Protein AF-0000000079731493 (afdb_homodimer)

Secondary structure (DSSP, 8-state):
--HHHHHHHHHHHHHHHHHHHHHHHHSGGGG-HHHHHHIIIIIHHHHHHHHHHHHHHHHHHHHTT-/--HHHHHHHHHHHHHHHHHHHHHHHHSGGGG-HHHHHHIIIIIHHHHHHHHHHHHHHHHHHHHTT-

Radius of gyration: 16.41 Å; Cα contacts (8 Å, |Δi|>4): 80; chains: 2; bounding box: 36×46×38 Å

Organism: NCBI:txid1457250

Solvent-accessible surface area (backbone atoms only — not comparable to full-atom values): 7217 Å² total; per-residue (Å²): 132,57,74,66,57,50,53,56,51,46,49,48,57,28,46,55,36,49,53,53,48,48,52,34,70,78,39,80,50,59,76,36,69,71,51,43,48,45,42,61,66,44,29,48,48,44,35,54,52,33,46,48,46,66,71,41,36,74,58,53,37,48,73,69,69,99,131,58,74,67,57,51,54,56,50,47,50,50,59,28,47,54,36,48,53,53,46,47,53,34,69,76,38,80,50,60,77,37,69,70,50,43,48,44,43,61,68,44,29,48,49,45,34,53,51,36,47,50,46,67,72,41,35,74,58,53,38,48,72,71,67,101

Structure (mmCIF, N/CA/C/O backbone):
data_AF-0000000079731493-model_v1
#
loop_
_entity.id
_entity.type
_entity.pdbx_description
1 polymer 'Uncharacterized protein'
#
loop_
_atom_site.group_PDB
_atom_site.id
_atom_site.type_symbol
_atom_site.label_atom_id
_atom_site.label_alt_id
_atom_site.label_comp_id
_atom_site.label_asym_id
_atom_site.label_entity_id
_atom_site.label_seq_id
_atom_site.pdbx_PDB_ins_code
_atom_site.Cartn_x
_atom_site.Cartn_y
_atom_site.Cartn_z
_atom_site.occupancy
_atom_site.B_iso_or_equiv
_atom_site.auth_seq_id
_atom_site.auth_comp_id
_atom_site.auth_asym_id
_atom_site.auth_atom_id
_atom_site.pdbx_PDB_model_num
ATOM 1 N N . MET A 1 1 ? -10.766 9.367 22.719 1 55.66 1 MET A N 1
ATOM 2 C CA . MET A 1 1 ? -9.492 9.023 22.094 1 55.66 1 MET A CA 1
ATOM 3 C C . MET A 1 1 ? -8.867 10.25 21.453 1 55.66 1 MET A C 1
ATOM 5 O O . MET A 1 1 ? -9.555 11.055 20.812 1 55.66 1 MET A O 1
ATOM 9 N N . SER A 1 2 ? -7.617 10.594 21.875 1 65.12 2 SER A N 1
ATOM 10 C CA . SER A 1 2 ? -6.973 11.805 21.375 1 65.12 2 SER A CA 1
ATOM 11 C C . SER A 1 2 ? -6.645 11.688 19.891 1 65.12 2 SER A C 1
ATOM 13 O O . SER A 1 2 ? -6.586 10.586 19.344 1 65.12 2 SER A O 1
ATOM 15 N N . GLN A 1 3 ? -6.707 12.695 19.156 1 69.5 3 GLN A N 1
ATOM 16 C CA . GLN A 1 3 ? -6.461 12.766 17.719 1 69.5 3 GLN A CA 1
ATOM 17 C C . GLN A 1 3 ? -5.16 12.055 17.359 1 69.5 3 GLN A C 1
ATOM 19 O O . GLN A 1 3 ? -5.047 11.477 16.266 1 69.5 3 GLN A O 1
ATOM 24 N N . LEU A 1 4 ? -4.145 12.078 18.359 1 64.5 4 LEU A N 1
ATOM 25 C CA . LEU A 1 4 ? -2.844 11.453 18.141 1 64.5 4 LEU A CA 1
ATOM 26 C C . LEU A 1 4 ? -2.977 9.93 18.078 1 64.5 4 LEU A C 1
ATOM 28 O O . LEU A 1 4 ? -2.316 9.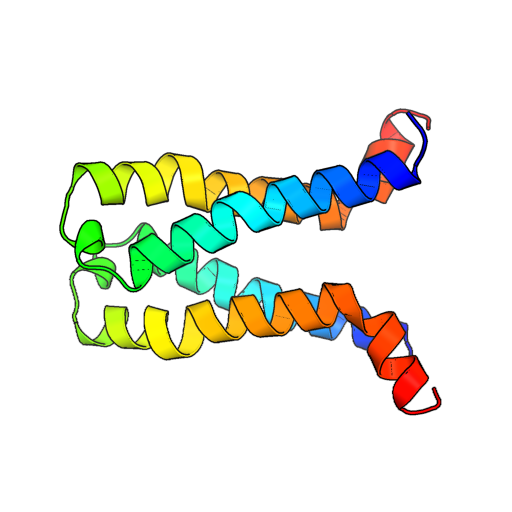281 17.266 1 64.5 4 LEU A O 1
ATOM 32 N N . TRP A 1 5 ? -3.824 9.609 18.984 1 65.44 5 TRP A N 1
ATOM 33 C CA . TRP A 1 5 ? -4.016 8.164 19.047 1 65.44 5 TRP A CA 1
ATOM 34 C C . TRP A 1 5 ? -4.691 7.652 17.781 1 65.44 5 TRP A C 1
ATOM 36 O O . TRP A 1 5 ? -4.391 6.559 17.297 1 65.44 5 TRP A O 1
ATOM 46 N N . ARG A 1 6 ? -5.316 8.453 17.25 1 74.44 6 ARG A N 1
ATOM 47 C CA . ARG A 1 6 ? -6.121 8.023 16.109 1 74.44 6 ARG A CA 1
ATOM 48 C C . ARG A 1 6 ? -5.258 7.852 14.867 1 74.44 6 ARG A C 1
ATOM 50 O O . ARG A 1 6 ? -5.348 6.832 14.18 1 74.44 6 ARG A O 1
ATOM 57 N N . ARG A 1 7 ? -4.195 8.742 14.711 1 80.56 7 ARG A N 1
ATOM 58 C CA . ARG A 1 7 ? -3.404 8.664 13.484 1 80.56 7 ARG A CA 1
ATOM 59 C C . ARG A 1 7 ? -2.396 7.523 13.555 1 80.56 7 ARG A C 1
ATOM 61 O O . ARG A 1 7 ? -2.156 6.84 12.555 1 80.56 7 ARG A O 1
ATOM 68 N N . SER A 1 8 ? -1.824 7.293 14.805 1 83.62 8 SER A N 1
ATOM 69 C CA . SER A 1 8 ? -0.859 6.215 14.984 1 83.62 8 SER A CA 1
ATOM 70 C C . SER A 1 8 ? -1.513 4.852 14.789 1 83.62 8 SER A C 1
ATOM 72 O O . SER A 1 8 ? -0.906 3.939 14.227 1 83.62 8 SER A O 1
ATOM 74 N N . THR A 1 9 ? -2.715 4.789 15.234 1 86.12 9 THR A N 1
ATOM 75 C CA . THR A 1 9 ? -3.438 3.531 15.094 1 86.12 9 THR A CA 1
ATOM 76 C C . THR A 1 9 ? -3.75 3.25 13.625 1 86.12 9 THR A C 1
ATOM 78 O O . THR A 1 9 ? -3.609 2.117 13.156 1 86.12 9 THR A O 1
ATOM 81 N N . HIS A 1 10 ? -4.148 4.227 12.852 1 89 10 HIS A N 1
ATOM 82 C CA . HIS A 1 10 ? -4.461 4.055 11.438 1 89 10 HIS A CA 1
ATOM 83 C C . HIS A 1 10 ? -3.213 3.68 10.641 1 89 10 HIS A C 1
ATOM 85 O O . HIS A 1 10 ? -3.277 2.836 9.742 1 89 10 HIS A O 1
ATOM 91 N N . ARG A 1 11 ? -2.092 4.32 11.07 1 91.19 11 ARG A N 1
ATOM 92 C CA . ARG A 1 11 ? -0.838 3.994 10.391 1 91.19 11 ARG A CA 1
ATOM 93 C C . ARG A 1 11 ? -0.453 2.537 10.625 1 91.19 11 ARG A C 1
ATOM 95 O O . ARG A 1 11 ? 0.047 1.87 9.719 1 91.19 11 ARG A O 1
ATOM 102 N N . LEU A 1 12 ? -0.645 2.152 11.844 1 92.31 12 LEU A N 1
ATOM 103 C CA . LEU A 1 12 ? -0.339 0.764 12.172 1 92.31 12 LEU A CA 1
ATOM 104 C C . LEU A 1 12 ? -1.271 -0.187 11.43 1 92.31 12 LEU A C 1
ATOM 106 O O . LEU A 1 12 ? -0.845 -1.254 10.977 1 92.31 12 LEU A O 1
ATOM 110 N N . LEU A 1 13 ? -2.482 0.194 11.281 1 93.88 13 LEU A N 1
ATOM 111 C CA . LEU A 1 13 ? -3.459 -0.599 10.539 1 93.88 13 LEU A CA 1
ATOM 112 C C . LEU A 1 13 ? -3.076 -0.7 9.07 1 93.88 13 LEU A C 1
ATOM 114 O O . LEU A 1 13 ? -3.355 -1.71 8.414 1 93.88 13 LEU A O 1
ATOM 118 N N . HIS A 1 14 ? -2.424 0.259 8.547 1 96.56 14 HIS A N 1
ATOM 119 C CA . HIS A 1 14 ? -1.968 0.24 7.156 1 96.56 14 HIS A CA 1
ATOM 120 C C . HIS A 1 14 ? -0.661 -0.535 7.02 1 96.56 14 HIS A C 1
ATOM 122 O O . HIS A 1 14 ? -0.508 -1.341 6.098 1 96.56 14 HIS A O 1
ATOM 128 N N . LEU A 1 15 ? 0.251 -0.497 8.023 1 96.25 15 LEU A N 1
ATOM 129 C CA . LEU A 1 15 ? 1.59 -1.068 7.93 1 96.25 15 LEU A CA 1
ATOM 130 C C . LEU A 1 15 ? 1.545 -2.586 8.078 1 96.25 15 LEU A C 1
ATOM 132 O O . LEU A 1 15 ? 2.295 -3.299 7.406 1 96.25 15 LEU A O 1
ATOM 136 N N . LEU A 1 16 ? 0.709 -3.055 8.922 1 96.94 16 LEU A N 1
ATOM 137 C CA . LEU A 1 16 ? 0.664 -4.484 9.219 1 96.94 16 LEU A CA 1
ATOM 138 C C . LEU A 1 16 ? 0.338 -5.289 7.965 1 96.94 16 LEU A C 1
ATOM 140 O O . LEU A 1 16 ? 1.103 -6.172 7.574 1 96.94 16 LEU A O 1
ATOM 144 N N . PRO A 1 17 ? -0.725 -5 7.297 1 97.44 17 PRO A N 1
ATOM 145 C CA . PRO A 1 17 ? -1.005 -5.754 6.074 1 97.44 17 PRO A CA 1
ATOM 146 C C . PRO A 1 17 ? 0.003 -5.473 4.961 1 97.44 17 PRO A C 1
ATOM 148 O O . PRO A 1 17 ? 0.249 -6.332 4.113 1 97.44 17 PRO A O 1
ATOM 151 N N . ALA A 1 18 ? 0.62 -4.348 4.938 1 98.06 18 ALA A N 1
ATOM 152 C CA . ALA A 1 18 ? 1.644 -4.039 3.943 1 98.06 18 ALA A CA 1
ATOM 153 C C . ALA A 1 18 ? 2.846 -4.969 4.086 1 98.06 18 ALA A C 1
ATOM 155 O O . ALA A 1 18 ? 3.352 -5.496 3.092 1 98.06 18 ALA A O 1
ATOM 156 N N . VAL A 1 19 ? 3.311 -5.152 5.258 1 97.44 19 VA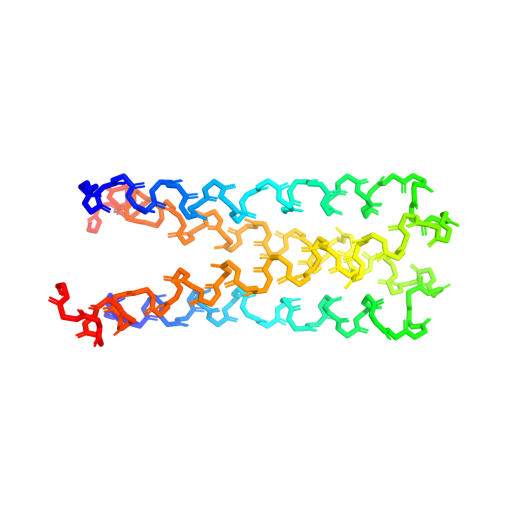L A N 1
ATOM 157 C CA . VAL A 1 19 ? 4.426 -6.055 5.527 1 97.44 19 VAL A CA 1
ATOM 158 C C . VAL A 1 19 ? 4.031 -7.484 5.176 1 97.44 19 VAL A C 1
ATOM 160 O O . VAL A 1 19 ? 4.801 -8.211 4.535 1 97.44 19 VAL A O 1
ATOM 163 N N . ALA A 1 20 ? 2.895 -7.883 5.57 1 97.56 20 ALA A N 1
ATOM 164 C CA . ALA A 1 20 ? 2.404 -9.227 5.27 1 97.56 20 ALA A CA 1
ATOM 165 C C . ALA A 1 20 ? 2.318 -9.453 3.766 1 97.56 20 ALA A C 1
ATOM 167 O O . ALA A 1 20 ? 2.666 -10.531 3.275 1 97.56 20 ALA A O 1
ATOM 168 N N . LEU A 1 21 ? 1.776 -8.406 3.008 1 98.12 21 LEU A N 1
ATOM 169 C CA . LEU A 1 21 ? 1.69 -8.516 1.555 1 98.12 21 LEU A CA 1
ATOM 170 C C . LEU A 1 21 ? 3.078 -8.641 0.936 1 98.12 21 LEU A C 1
ATOM 172 O O . LEU A 1 21 ? 3.266 -9.375 -0.038 1 98.12 21 LEU A O 1
ATOM 176 N N . GLY A 1 22 ? 4.062 -7.918 1.462 1 97.56 22 GLY A N 1
ATOM 177 C CA . GLY A 1 22 ? 5.441 -8.078 1.026 1 97.56 22 GLY A CA 1
ATOM 178 C C . GLY A 1 22 ? 5.965 -9.484 1.215 1 97.56 22 GLY A C 1
ATOM 179 O O . GLY A 1 22 ? 6.559 -10.062 0.3 1 97.56 22 GLY A O 1
ATOM 180 N N . VAL A 1 23 ? 5.82 -9.992 2.426 1 97.06 23 VAL A N 1
ATOM 181 C CA . VAL A 1 23 ? 6.234 -11.367 2.703 1 97.06 23 VAL A CA 1
ATOM 182 C C . VAL A 1 23 ? 5.582 -12.32 1.702 1 97.06 23 VAL A C 1
ATOM 184 O O . VAL A 1 23 ? 6.242 -13.203 1.152 1 97.06 23 VAL A O 1
ATOM 187 N N . PHE A 1 24 ? 4.316 -12.094 1.461 1 97.62 24 PHE A N 1
ATOM 188 C CA . PHE A 1 24 ? 3.596 -12.898 0.484 1 97.62 24 PHE A CA 1
ATOM 189 C C . PHE A 1 24 ? 4.238 -12.781 -0.894 1 97.62 24 PHE A C 1
ATOM 191 O O . PHE A 1 24 ? 4.512 -13.789 -1.546 1 97.62 24 PHE A O 1
ATOM 198 N N . LEU A 1 25 ? 4.504 -11.586 -1.353 1 96.69 25 LEU A N 1
ATOM 199 C CA . LEU A 1 25 ? 4.977 -11.344 -2.711 1 96.69 25 LEU A CA 1
ATOM 200 C C . LEU A 1 25 ? 6.383 -11.898 -2.902 1 96.69 25 LEU A C 1
ATOM 202 O O . LEU A 1 25 ? 6.746 -12.32 -4.004 1 96.69 25 LEU A O 1
ATOM 206 N N . TYR A 1 26 ? 7.188 -11.883 -1.89 1 97 26 TYR A N 1
ATOM 207 C CA . TYR A 1 26 ? 8.594 -12.219 -2.055 1 97 26 TYR A CA 1
ATOM 208 C C . TYR A 1 26 ? 8.883 -13.625 -1.539 1 97 26 TYR A C 1
ATOM 210 O O . TYR A 1 26 ? 10.031 -14.078 -1.57 1 97 26 TYR A O 1
ATOM 218 N N . SER A 1 27 ? 7.953 -14.406 -1.158 1 96.06 27 SER A N 1
ATOM 219 C CA . SER A 1 27 ? 8.109 -15.766 -0.641 1 96.06 27 SER A CA 1
ATOM 220 C C . SER A 1 27 ? 7.383 -16.781 -1.517 1 96.06 27 SER A C 1
ATOM 222 O O . SER A 1 27 ? 6.598 -16.406 -2.389 1 96.06 27 SER A O 1
ATOM 224 N N . PRO A 1 28 ? 7.695 -18.062 -1.33 1 95.44 28 PRO A N 1
ATOM 225 C CA . PRO A 1 28 ? 7.004 -19.109 -2.098 1 95.44 28 PRO A CA 1
ATOM 226 C C . PRO A 1 28 ? 5.523 -19.219 -1.749 1 95.44 28 PRO A C 1
ATOM 228 O O . PRO A 1 28 ? 4.773 -19.906 -2.434 1 95.44 28 PRO A O 1
ATOM 231 N N . LEU A 1 29 ? 5.047 -18.453 -0.76 1 94.75 29 LEU A N 1
ATOM 232 C CA . LEU A 1 29 ? 3.635 -18.469 -0.397 1 94.75 29 LEU A CA 1
ATOM 233 C C . LEU A 1 29 ? 2.77 -18.016 -1.572 1 94.75 29 LEU A C 1
ATOM 235 O O . LEU A 1 29 ? 1.569 -18.297 -1.606 1 94.75 29 LEU A O 1
ATOM 239 N N . ARG A 1 30 ? 3.338 -17.312 -2.488 1 93.75 30 ARG A N 1
ATOM 240 C CA . ARG A 1 30 ? 2.582 -16.75 -3.605 1 93.75 30 ARG A CA 1
ATOM 241 C C . ARG A 1 30 ? 2.066 -17.859 -4.523 1 93.75 30 ARG A C 1
ATOM 243 O O . ARG A 1 30 ? 1.198 -17.625 -5.363 1 93.75 30 ARG A O 1
ATOM 250 N N . THR A 1 31 ? 2.615 -18.984 -4.422 1 92.44 31 THR A N 1
ATOM 251 C CA . THR A 1 31 ? 2.215 -20.094 -5.289 1 92.44 31 THR A CA 1
ATOM 252 C C . THR A 1 31 ? 1.116 -20.922 -4.633 1 92.44 31 THR A C 1
ATOM 254 O O . THR A 1 31 ? 0.546 -21.812 -5.266 1 92.44 31 THR A O 1
ATOM 257 N N . LEU A 1 32 ? 0.805 -20.672 -3.344 1 95.06 32 LEU A N 1
ATOM 258 C CA . LEU A 1 32 ? -0.248 -21.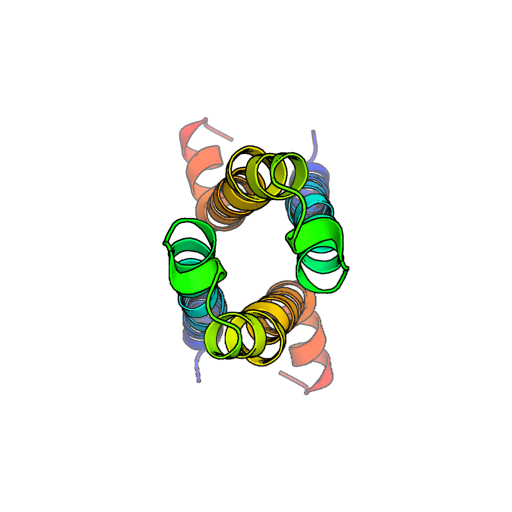375 -2.619 1 95.06 32 LEU A CA 1
ATOM 259 C C . LEU A 1 32 ? -1.597 -20.703 -2.822 1 95.06 32 LEU A C 1
ATOM 261 O O . LEU A 1 32 ? -1.734 -19.5 -2.572 1 95.06 32 LEU A O 1
ATOM 265 N N . SER A 1 33 ? -2.615 -21.453 -3.242 1 95.25 33 SER A N 1
ATOM 266 C CA . SER A 1 33 ? -3.926 -20.906 -3.57 1 95.25 33 SER A CA 1
ATOM 267 C C . SER A 1 33 ? -4.559 -20.219 -2.359 1 95.25 33 SER A C 1
ATOM 269 O O . SER A 1 33 ? -5.195 -19.172 -2.49 1 95.25 33 SER A O 1
ATOM 271 N N . GLU A 1 34 ? -4.492 -20.875 -1.166 1 96.69 34 GLU A N 1
ATOM 272 C CA . GLU A 1 34 ? -5.055 -20.281 0.048 1 96.69 34 GLU A CA 1
ATOM 273 C C . GLU A 1 34 ? -4.391 -18.953 0.373 1 96.69 34 GLU A C 1
ATOM 275 O O . GLU A 1 34 ? -5.055 -18.016 0.823 1 96.69 34 GLU A O 1
ATOM 280 N N . ALA A 1 35 ? -3.131 -18.922 0.223 1 97 35 ALA A N 1
ATOM 281 C CA . ALA A 1 35 ? -2.395 -17.688 0.493 1 97 35 ALA A CA 1
ATOM 282 C C . ALA A 1 35 ? -2.785 -16.594 -0.49 1 97 35 ALA A C 1
ATOM 284 O O . ALA A 1 35 ? -2.875 -15.422 -0.117 1 97 35 ALA A O 1
ATOM 285 N N . VAL A 1 36 ? -2.955 -16.938 -1.73 1 96.69 36 VAL A N 1
ATOM 286 C CA . VAL A 1 36 ? -3.406 -15.984 -2.744 1 96.69 36 VAL A CA 1
ATOM 287 C C . VAL A 1 36 ? -4.758 -15.398 -2.34 1 96.69 36 VAL A C 1
ATOM 289 O O . VAL A 1 36 ? -4.973 -14.188 -2.436 1 96.69 36 VAL A O 1
ATOM 292 N N . LEU A 1 37 ? -5.637 -16.25 -1.879 1 97.31 37 LEU A N 1
ATOM 293 C CA . LEU A 1 37 ? -6.965 -15.812 -1.453 1 97.31 37 LEU A CA 1
ATOM 294 C C . LEU A 1 37 ? -6.863 -14.836 -0.284 1 97.31 37 LEU A C 1
ATOM 296 O O . LEU A 1 37 ? -7.578 -13.836 -0.247 1 97.31 37 LEU A O 1
ATOM 300 N N . VAL A 1 38 ? -6.043 -15.117 0.668 1 97.81 38 VAL A N 1
ATOM 301 C CA . VAL A 1 38 ? -5.836 -14.234 1.812 1 97.81 38 VAL A CA 1
ATOM 302 C C . VAL A 1 38 ? -5.328 -12.883 1.331 1 97.81 38 VAL A C 1
ATOM 304 O O . VAL A 1 38 ? -5.793 -11.836 1.796 1 97.81 38 VAL A O 1
ATOM 307 N N . ALA A 1 39 ? -4.359 -12.875 0.41 1 97.62 39 ALA A N 1
ATOM 308 C CA . ALA A 1 39 ? -3.83 -11.633 -0.149 1 97.62 39 ALA A CA 1
ATOM 309 C C . ALA A 1 39 ? -4.926 -10.828 -0.845 1 97.62 39 ALA A C 1
ATOM 311 O O . ALA A 1 39 ? -4.996 -9.609 -0.705 1 97.62 39 ALA A O 1
ATOM 312 N N . GLN A 1 40 ? -5.801 -11.508 -1.539 1 97.94 40 GLN A N 1
ATOM 313 C CA . GLN A 1 40 ? -6.824 -10.867 -2.355 1 97.94 40 GLN A CA 1
ATOM 314 C C . GLN A 1 40 ? -7.996 -10.398 -1.497 1 97.94 40 GLN A C 1
ATOM 316 O O . GLN A 1 40 ? -8.602 -9.359 -1.776 1 97.94 40 GLN A O 1
ATOM 321 N N . LEU A 1 41 ? -8.312 -11.047 -0.435 1 97.81 41 LEU A N 1
ATOM 322 C CA . LEU A 1 41 ? -9.555 -10.773 0.288 1 97.81 41 LEU A CA 1
ATOM 323 C C . LEU A 1 41 ? -9.273 -10 1.572 1 97.81 41 LEU A C 1
ATOM 325 O O . LEU A 1 41 ? -10.141 -9.281 2.068 1 97.81 41 LEU A O 1
ATOM 329 N N . LEU A 1 42 ? -8.086 -10.188 2.047 1 98.19 42 LEU A N 1
ATOM 330 C CA . LEU A 1 42 ? -7.801 -9.602 3.352 1 98.19 42 LEU A CA 1
ATOM 331 C C . LEU A 1 42 ? -6.684 -8.57 3.25 1 98.19 42 LEU A C 1
ATOM 333 O O . LEU A 1 42 ? -6.883 -7.398 3.584 1 98.19 42 LEU A O 1
ATOM 337 N N . LEU A 1 43 ? -5.582 -8.984 2.725 1 98.25 43 LEU A N 1
ATOM 338 C CA . LEU A 1 43 ? -4.41 -8.117 2.762 1 98.25 43 LEU A CA 1
ATOM 339 C C . LEU A 1 43 ? -4.605 -6.902 1.861 1 98.25 43 LEU A C 1
ATOM 341 O O . LEU A 1 43 ? -4.539 -5.762 2.328 1 98.25 43 LEU A O 1
ATOM 345 N N . PHE A 1 44 ? -4.977 -7.117 0.625 1 98.12 44 PHE A N 1
ATOM 346 C CA . PHE A 1 44 ? -5.066 -6 -0.306 1 98.12 44 PHE A CA 1
ATOM 347 C C . PHE A 1 44 ? -6.266 -5.117 0.021 1 98.12 44 PHE A C 1
ATOM 349 O O . PHE A 1 44 ? -6.148 -3.893 0.075 1 98.12 44 PHE A O 1
ATOM 356 N N . PRO A 1 45 ? -7.453 -5.637 0.297 1 97.12 45 PRO A N 1
ATOM 357 C CA . PRO A 1 45 ? -8.578 -4.785 0.676 1 97.12 45 PRO A CA 1
ATOM 358 C C . PRO A 1 45 ? -8.32 -3.994 1.956 1 97.12 45 PRO A C 1
ATOM 360 O O . PRO A 1 45 ? -8.727 -2.834 2.062 1 97.12 45 PRO A O 1
ATOM 363 N N . SER A 1 46 ? -7.633 -4.633 2.912 1 97 46 SER A N 1
ATOM 364 C CA . SER A 1 46 ? -7.289 -3.926 4.141 1 97 46 SER A CA 1
ATOM 365 C C . SER A 1 46 ? -6.355 -2.752 3.863 1 97 46 SER A C 1
ATOM 367 O O . SER A 1 46 ? -6.52 -1.673 4.434 1 97 46 SER A O 1
ATOM 369 N N . LEU A 1 47 ? -5.375 -3.016 2.953 1 97.75 47 LEU A N 1
ATOM 370 C CA . LEU A 1 47 ? -4.461 -1.952 2.557 1 97.75 47 LEU A CA 1
ATOM 371 C C . LEU A 1 47 ? -5.211 -0.814 1.872 1 97.75 47 LEU A C 1
ATOM 373 O O . LEU A 1 47 ? -4.996 0.357 2.193 1 97.75 47 LEU A O 1
ATOM 377 N N . ALA A 1 48 ? -6.059 -1.134 0.995 1 96.75 48 ALA A N 1
ATOM 378 C CA . ALA A 1 48 ? -6.816 -0.13 0.252 1 96.75 48 ALA A CA 1
ATOM 379 C C . ALA A 1 48 ? -7.719 0.673 1.182 1 96.75 48 ALA A C 1
ATOM 381 O O . ALA A 1 48 ? -7.742 1.905 1.127 1 96.75 48 ALA A O 1
ATOM 382 N N . LEU A 1 49 ? -8.422 0.008 2.055 1 96.19 49 LEU A N 1
ATOM 383 C CA . LEU A 1 49 ? -9.367 0.654 2.957 1 96.19 49 LEU A CA 1
ATOM 384 C C . LEU A 1 49 ? -8.641 1.535 3.967 1 96.19 49 LEU A C 1
ATOM 386 O O . LEU A 1 49 ? -9.055 2.672 4.215 1 96.19 49 LEU A O 1
ATOM 390 N N . SER A 1 50 ? -7.57 1.042 4.523 1 94.5 50 SER A N 1
ATOM 391 C CA . SER A 1 50 ? -6.82 1.835 5.492 1 94.5 50 SER A CA 1
ATOM 392 C C . SER A 1 50 ? -6.145 3.027 4.828 1 94.5 50 SER A C 1
ATOM 394 O O . SER A 1 50 ? -6.035 4.102 5.426 1 94.5 50 SER A O 1
ATOM 396 N N . GLY A 1 51 ? -5.695 2.824 3.623 1 93.38 51 GLY A N 1
ATOM 397 C CA . GLY A 1 51 ? -5.164 3.949 2.869 1 93.38 51 GLY A CA 1
ATOM 398 C C . GLY A 1 51 ? -6.18 5.059 2.662 1 93.38 51 GLY A C 1
ATOM 399 O O . GLY A 1 51 ? -5.871 6.234 2.877 1 93.38 51 GLY A O 1
ATOM 400 N N . VAL A 1 52 ? -7.352 4.758 2.268 1 92.62 52 VAL A N 1
ATOM 401 C CA . VAL A 1 52 ? -8.414 5.727 2.045 1 92.62 52 VAL A CA 1
ATOM 402 C C . VAL A 1 52 ? -8.781 6.41 3.363 1 92.62 52 VAL A C 1
ATOM 404 O O . VAL A 1 52 ? -9.016 7.621 3.398 1 92.62 52 VAL A O 1
ATOM 407 N N . LEU A 1 53 ? -8.789 5.656 4.387 1 90.25 53 LEU A N 1
ATOM 408 C CA . LEU A 1 53 ? -9.094 6.219 5.699 1 90.25 53 LEU A CA 1
ATOM 409 C C . LEU A 1 53 ? -8.031 7.23 6.113 1 90.25 53 LEU A C 1
ATOM 411 O O . LEU A 1 53 ? -8.352 8.258 6.719 1 90.25 53 LEU A O 1
ATOM 415 N N . LEU A 1 54 ? -6.773 6.973 5.746 1 90.44 54 LEU A N 1
ATOM 416 C CA . LEU A 1 54 ? -5.688 7.902 6.039 1 90.44 54 LEU A CA 1
ATOM 417 C C . LEU A 1 54 ? -5.789 9.148 5.168 1 90.44 54 LEU A C 1
ATOM 419 O O . LEU A 1 54 ? -5.457 10.25 5.613 1 90.44 54 LEU A O 1
ATOM 423 N N . TRP A 1 55 ? -6.176 8.93 3.979 1 86.38 55 TRP A N 1
ATOM 424 C CA . TRP A 1 55 ? -6.297 10.016 3.012 1 86.38 55 TRP A CA 1
ATOM 425 C C . TRP A 1 55 ? -7.465 10.93 3.361 1 86.38 55 TRP A C 1
ATOM 427 O O . TRP A 1 55 ? -7.324 12.156 3.361 1 86.38 55 TRP A O 1
ATOM 437 N N . LYS A 1 56 ? -8.633 10.391 3.777 1 87.06 56 LYS A N 1
ATOM 438 C CA . LYS A 1 56 ? -9.859 11.172 3.943 1 87.06 56 LYS A CA 1
ATOM 439 C C . LYS A 1 56 ? -10.211 11.328 5.418 1 87.06 56 LYS A C 1
ATOM 441 O O . LYS A 1 56 ? -11.273 11.852 5.754 1 87.06 56 LYS A O 1
ATOM 446 N N . GLY A 1 57 ? -9.383 10.812 6.207 1 77.25 57 GLY A N 1
ATOM 447 C CA . GLY A 1 57 ? -9.609 10.859 7.6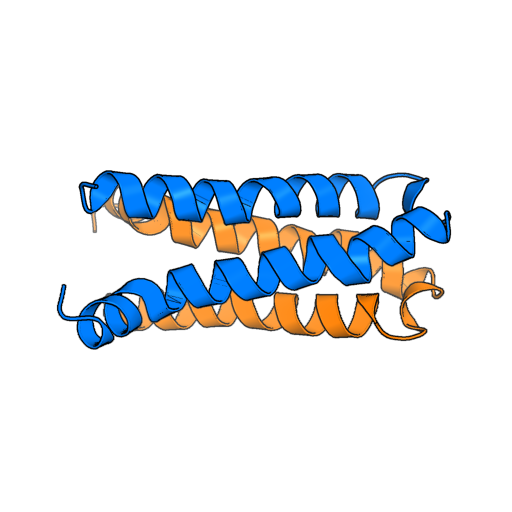41 1 77.25 57 GLY A CA 1
ATOM 448 C C . GLY A 1 57 ? -10.164 12.188 8.117 1 77.25 57 GLY A C 1
ATOM 449 O O . GLY A 1 57 ? -11.227 12.242 8.734 1 77.25 57 GLY A O 1
ATOM 450 N N . PRO A 1 58 ? -9.43 13.25 7.836 1 74.62 58 PRO A N 1
ATOM 451 C CA . PRO A 1 58 ? -9.906 14.555 8.305 1 74.62 58 PRO A CA 1
ATOM 452 C C . PRO A 1 58 ? -11.312 14.883 7.812 1 74.62 58 PRO A C 1
ATOM 454 O O . PRO A 1 58 ? -12.109 15.453 8.555 1 74.62 58 PRO A O 1
ATOM 457 N N . ARG A 1 59 ? -11.664 14.383 6.645 1 80.31 59 ARG A N 1
ATOM 458 C CA . ARG A 1 59 ? -12.984 14.656 6.094 1 80.31 59 ARG A CA 1
ATOM 459 C C . ARG A 1 59 ? -14.047 13.812 6.777 1 80.31 59 ARG A C 1
ATOM 461 O O . ARG A 1 59 ? -15.141 14.297 7.07 1 80.31 59 ARG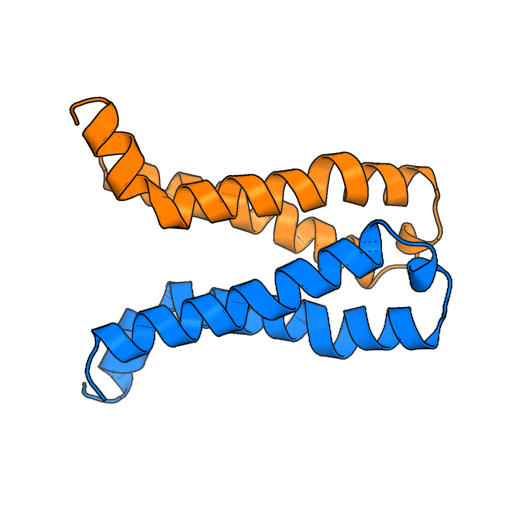 A O 1
ATOM 468 N N . ILE A 1 60 ? -13.734 12.68 7.023 1 79.06 60 ILE A N 1
ATOM 469 C CA . ILE A 1 60 ? -14.664 11.75 7.652 1 79.06 60 ILE A CA 1
ATOM 470 C C . ILE A 1 60 ? -14.945 12.195 9.086 1 79.06 60 ILE A C 1
ATOM 472 O O . ILE A 1 60 ? -16.094 12.148 9.539 1 79.06 60 ILE A O 1
ATOM 476 N N . ARG A 1 61 ? -14.031 12.602 9.75 1 80.56 61 ARG A N 1
ATOM 477 C CA . ARG A 1 61 ? -14.195 13.078 11.117 1 80.56 61 ARG A CA 1
ATOM 478 C C . ARG A 1 61 ? -15.094 14.312 11.164 1 80.56 61 ARG A C 1
ATOM 480 O O . ARG A 1 61 ? -15.906 14.461 12.078 1 80.56 61 ARG A O 1
ATOM 487 N N . GLN A 1 62 ? -14.938 15.133 10.203 1 82.12 62 GLN A N 1
ATOM 488 C CA . GLN A 1 62 ? -15.781 16.312 10.117 1 82.12 62 GLN A CA 1
ATOM 489 C C . GLN A 1 62 ? -17.25 15.93 9.914 1 82.12 62 GLN A C 1
ATOM 491 O O . GLN A 1 62 ? -18.141 16.562 10.484 1 82.12 62 GLN A O 1
ATOM 496 N N . TRP A 1 63 ? -17.297 14.906 9.133 1 81.56 63 TRP A N 1
ATOM 497 C CA . TRP A 1 63 ? -18.656 14.438 8.883 1 81.56 63 TRP A CA 1
ATOM 498 C C . TRP A 1 63 ? -19.297 13.891 10.156 1 81.56 63 TRP A C 1
ATOM 500 O O . TRP A 1 63 ? -20.5 14.039 10.359 1 81.56 63 TRP A O 1
ATOM 510 N N . PHE A 1 64 ? -18.516 13.398 10.977 1 80.94 64 PHE A N 1
ATOM 511 C CA . PHE A 1 64 ? -19.031 12.844 12.219 1 80.94 64 PHE A CA 1
ATOM 512 C C . PHE A 1 64 ? -19.016 13.891 13.328 1 80.94 64 PHE A C 1
ATOM 514 O O . PHE A 1 64 ? -19.484 13.633 14.445 1 80.94 64 PHE A O 1
ATOM 521 N N . GLY A 1 65 ? -18.797 15.008 13.023 1 70 65 GLY A N 1
ATOM 522 C CA . GLY A 1 65 ? -18.922 16.125 13.961 1 70 65 GLY A CA 1
ATOM 523 C C . GLY A 1 65 ? -17.766 16.234 14.914 1 70 65 GLY A C 1
ATOM 524 O O . GLY A 1 65 ? -17.891 16.781 16.016 1 70 65 GLY A O 1
ATOM 525 N N . GLU A 1 66 ? -16.609 15.695 14.664 1 61.38 66 GLU A N 1
ATOM 526 C CA . GLU A 1 66 ? -15.461 15.859 15.547 1 61.38 66 GLU A CA 1
ATOM 527 C C . GLU A 1 66 ? -14.562 17 15.07 1 61.38 66 GLU A C 1
ATOM 529 O O . GLU A 1 66 ? -14.516 17.297 13.883 1 61.38 66 GLU A O 1
ATOM 534 N N . MET B 1 1 ? 8.297 25 -5.703 1 55.72 1 MET B N 1
ATOM 535 C CA . MET B 1 1 ? 7.102 24.172 -5.68 1 55.72 1 MET B CA 1
ATOM 536 C C . MET B 1 1 ? 6.371 24.297 -4.344 1 55.72 1 MET B C 1
ATOM 538 O O . MET B 1 1 ? 7.008 24.344 -3.289 1 55.72 1 MET B O 1
ATOM 542 N N . SER B 1 2 ? 5.062 24.703 -4.398 1 64.31 2 SER B N 1
ATOM 543 C CA . SER B 1 2 ? 4.324 24.938 -3.162 1 64.31 2 SER B CA 1
ATOM 544 C C . SER B 1 2 ? 4.117 23.641 -2.383 1 64.31 2 SER B C 1
ATOM 546 O O . SER B 1 2 ? 4.207 22.547 -2.947 1 64.31 2 SER B O 1
ATOM 548 N N . GLN B 1 3 ? 4.113 23.672 -1.146 1 68.94 3 GLN B N 1
ATOM 549 C CA . GLN B 1 3 ? 3.961 22.531 -0.243 1 68.94 3 GLN B CA 1
ATOM 550 C C . GLN B 1 3 ? 2.777 21.656 -0.649 1 68.94 3 GLN B C 1
ATOM 552 O O . GLN B 1 3 ? 2.805 20.438 -0.469 1 68.94 3 GLN B O 1
ATOM 557 N N . LEU B 1 4 ? 1.678 22.359 -1.26 1 63.66 4 LEU B N 1
ATOM 558 C CA . LEU B 1 4 ? 0.47 21.672 -1.685 1 63.66 4 LEU B CA 1
ATOM 559 C C . LEU B 1 4 ? 0.762 20.75 -2.861 1 63.66 4 LEU B C 1
ATOM 561 O O . LEU B 1 4 ? 0.225 19.641 -2.936 1 63.66 4 LEU B O 1
ATOM 565 N N . TRP B 1 5 ? 1.561 21.375 -3.633 1 64.75 5 TRP B N 1
ATOM 566 C CA . TRP B 1 5 ? 1.894 20.594 -4.82 1 64.75 5 TRP B CA 1
ATOM 567 C C . TRP B 1 5 ? 2.713 19.359 -4.453 1 64.75 5 TRP B C 1
ATOM 569 O O . TRP B 1 5 ? 2.557 18.297 -5.062 1 64.75 5 TRP B O 1
ATOM 579 N N . ARG B 1 6 ? 3.291 19.5 -3.463 1 74.06 6 ARG B N 1
ATOM 580 C CA . ARG B 1 6 ? 4.215 18.438 -3.107 1 74.06 6 ARG B CA 1
ATOM 581 C C . ARG B 1 6 ? 3.471 17.234 -2.533 1 74.06 6 ARG B C 1
ATOM 583 O O . ARG B 1 6 ? 3.721 16.094 -2.93 1 74.06 6 ARG B O 1
ATOM 590 N N . ARG B 1 7 ? 2.316 17.484 -1.783 1 80.56 7 ARG B N 1
ATOM 591 C CA . ARG B 1 7 ? 1.633 16.375 -1.141 1 80.56 7 ARG B CA 1
ATOM 592 C C . ARG B 1 7 ? 0.755 15.625 -2.137 1 80.56 7 ARG B C 1
ATOM 594 O O . ARG B 1 7 ? 0.66 14.391 -2.084 1 80.56 7 ARG B O 1
ATOM 601 N N . SER B 1 8 ? 0.125 16.406 -3.082 1 83.75 8 SER B N 1
ATOM 602 C CA . SER B 1 8 ? -0.722 15.797 -4.098 1 83.75 8 SER B CA 1
ATOM 603 C C . SER B 1 8 ? 0.096 14.922 -5.047 1 83.75 8 SER B C 1
ATOM 605 O O . SER B 1 8 ? -0.36 13.859 -5.469 1 83.75 8 SER B O 1
ATOM 607 N N . THR B 1 9 ? 1.25 15.398 -5.305 1 85.75 9 THR B N 1
ATOM 608 C CA . THR B 1 9 ? 2.121 14.641 -6.191 1 85.75 9 THR B CA 1
ATOM 609 C C . THR B 1 9 ? 2.57 13.336 -5.527 1 85.75 9 THR B C 1
ATOM 611 O O . THR B 1 9 ? 2.594 12.289 -6.168 1 85.75 9 THR B O 1
ATOM 614 N N . HIS B 1 10 ? 2.914 13.359 -4.266 1 88.94 10 HIS B N 1
ATOM 615 C CA . HIS B 1 10 ? 3.35 12.164 -3.553 1 88.94 10 HIS B CA 1
ATOM 616 C C . HIS B 1 10 ? 2.217 11.148 -3.438 1 88.94 10 HIS B C 1
ATOM 618 O O . HIS B 1 10 ? 2.441 9.938 -3.576 1 88.94 10 HIS B O 1
ATOM 624 N N . ARG B 1 11 ? 1.011 11.727 -3.223 1 91.25 11 ARG B N 1
ATOM 625 C CA . ARG B 1 11 ? -0.145 10.836 -3.141 1 91.25 11 ARG B CA 1
ATOM 626 C C . ARG B 1 11 ? -0.386 10.125 -4.469 1 91.25 11 ARG B C 1
ATOM 628 O O . ARG B 1 11 ? -0.741 8.945 -4.492 1 91.25 11 ARG B O 1
ATOM 635 N N . LEU B 1 12 ? -0.275 10.914 -5.496 1 92.06 12 LEU B N 1
ATOM 636 C CA . LEU B 1 12 ? -0.45 10.328 -6.824 1 92.06 12 LEU B CA 1
ATOM 637 C C . LEU B 1 12 ? 0.631 9.289 -7.109 1 92.06 12 LEU B C 1
ATOM 639 O O . LEU B 1 12 ? 0.356 8.25 -7.711 1 92.06 12 LEU B O 1
ATOM 643 N N . LEU B 1 13 ? 1.812 9.531 -6.668 1 93.94 13 LEU B N 1
ATOM 644 C CA . LEU B 1 13 ? 2.922 8.602 -6.82 1 93.94 13 LEU B CA 1
ATOM 645 C C . LEU B 1 13 ? 2.656 7.309 -6.051 1 93.94 13 LEU B C 1
ATOM 647 O O . LEU B 1 13 ? 3.072 6.23 -6.477 1 93.94 13 LEU B O 1
ATOM 651 N N . HIS B 1 14 ? 1.97 7.363 -4.988 1 96.56 14 HIS B N 1
ATOM 652 C CA . HIS B 1 14 ? 1.62 6.188 -4.195 1 96.56 14 HIS B CA 1
ATOM 653 C C . HIS B 1 14 ? 0.427 5.453 -4.801 1 96.56 14 HIS B C 1
ATOM 655 O O . HIS B 1 14 ? 0.431 4.223 -4.891 1 96.56 14 HIS B O 1
ATOM 661 N N . LEU B 1 15 ? -0.556 6.164 -5.426 1 96.25 15 LEU B N 1
ATOM 662 C CA . LEU B 1 15 ? -1.808 5.582 -5.898 1 96.25 15 LEU B CA 1
ATOM 663 C C . LEU B 1 15 ? -1.591 4.805 -7.191 1 96.25 15 LEU B C 1
ATOM 665 O O . LEU B 1 15 ? -2.213 3.762 -7.406 1 96.25 15 LEU B O 1
ATOM 669 N N . LEU B 1 16 ? -0.75 5.309 -8.023 1 96.94 16 LEU B N 1
ATOM 670 C CA . LEU B 1 16 ? -0.547 4.703 -9.336 1 96.94 16 LEU B CA 1
ATOM 671 C C . LEU B 1 16 ? -0.065 3.262 -9.203 1 96.94 16 LEU B C 1
ATOM 673 O O . LEU B 1 16 ? -0.7 2.34 -9.719 1 96.94 16 LEU B O 1
ATOM 677 N N . PRO B 1 17 ? 0.995 3.021 -8.508 1 97.44 17 PRO B N 1
ATOM 678 C CA . PRO B 1 17 ? 1.428 1.632 -8.352 1 97.44 17 PRO B CA 1
ATOM 679 C C . PRO B 1 17 ? 0.457 0.801 -7.516 1 97.44 17 PRO B C 1
ATOM 681 O O . PRO B 1 17 ? 0.354 -0.413 -7.711 1 97.44 17 PRO B O 1
ATOM 684 N N . ALA B 1 18 ? -0.287 1.381 -6.656 1 98.12 18 AL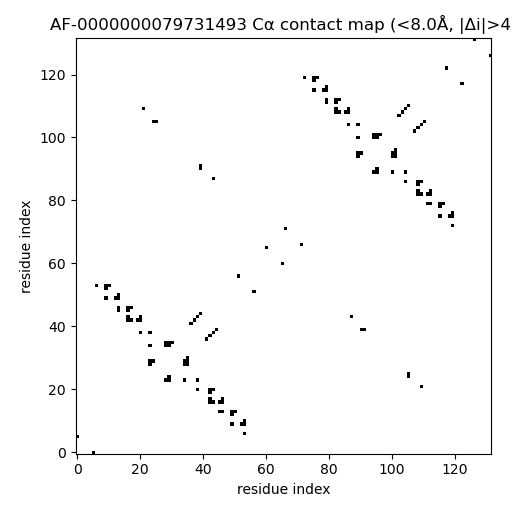A B N 1
ATOM 685 C CA . ALA B 1 18 ? -1.282 0.657 -5.867 1 98.12 18 ALA B CA 1
ATOM 686 C C . ALA B 1 18 ? -2.377 0.081 -6.766 1 98.12 18 ALA B C 1
ATOM 688 O O . ALA B 1 18 ? -2.764 -1.08 -6.613 1 98.12 18 ALA B O 1
ATOM 689 N N . VAL B 1 19 ? -2.879 0.849 -7.645 1 97.44 19 VAL B N 1
ATOM 690 C CA . VAL B 1 19 ? -3.896 0.402 -8.586 1 97.44 19 VAL B CA 1
ATOM 691 C C . VAL B 1 19 ? -3.322 -0.685 -9.492 1 97.44 19 VAL B C 1
ATOM 693 O O . VAL B 1 19 ? -3.967 -1.709 -9.734 1 97.44 19 VAL B O 1
ATOM 696 N N . ALA B 1 20 ? -2.172 -0.473 -9.977 1 97.5 20 ALA B N 1
ATOM 697 C CA . ALA B 1 20 ? -1.515 -1.456 -10.836 1 97.5 20 ALA B CA 1
ATOM 698 C C . ALA B 1 20 ? -1.32 -2.781 -10.102 1 97.5 20 ALA B C 1
ATOM 700 O O . ALA B 1 20 ? -1.515 -3.852 -10.68 1 97.5 20 ALA B O 1
ATOM 701 N N . LEU B 1 21 ? -0.873 -2.703 -8.789 1 98.12 21 LEU B N 1
ATOM 702 C CA . LEU B 1 21 ? -0.692 -3.91 -7.992 1 98.12 21 LEU B CA 1
ATOM 703 C C . LEU B 1 21 ? -2.02 -4.637 -7.801 1 98.12 21 LEU B C 1
ATOM 705 O O . LEU B 1 21 ? -2.062 -5.871 -7.809 1 98.12 21 LEU B O 1
ATOM 709 N N . GLY B 1 22 ? -3.104 -3.898 -7.598 1 97.5 22 GLY B N 1
ATOM 710 C CA . GLY B 1 22 ? -4.426 -4.5 -7.539 1 97.5 22 GLY B CA 1
ATOM 711 C C . GLY B 1 22 ? -4.797 -5.246 -8.805 1 97.5 22 GLY B C 1
ATOM 712 O O . GLY B 1 22 ? -5.266 -6.387 -8.742 1 97.5 22 GLY B O 1
ATOM 713 N N . VAL B 1 23 ? -4.672 -4.57 -9.922 1 96.94 23 VAL B N 1
ATOM 714 C CA . VAL B 1 23 ? -4.945 -5.215 -11.203 1 96.94 23 VAL B CA 1
ATOM 715 C C . VAL B 1 23 ? -4.129 -6.5 -11.32 1 96.94 23 VAL B C 1
ATOM 717 O O . VAL B 1 23 ? -4.656 -7.539 -11.727 1 96.94 23 VAL B O 1
ATOM 720 N N . PHE B 1 24 ? -2.877 -6.41 -10.922 1 97.56 24 PHE B N 1
ATOM 721 C CA . PHE B 1 24 ? -2.014 -7.586 -10.938 1 97.56 24 PHE B CA 1
ATOM 722 C C . PHE B 1 24 ? -2.58 -8.688 -10.047 1 97.56 24 PHE B C 1
ATOM 724 O O . PHE B 1 24 ? -2.693 -9.836 -10.477 1 97.56 24 PHE B O 1
ATOM 731 N N . LEU B 1 25 ? -2.963 -8.367 -8.844 1 96.69 25 LEU B N 1
ATOM 732 C CA . LEU B 1 25 ? -3.383 -9.359 -7.855 1 96.69 25 LEU B CA 1
ATOM 733 C C . LEU B 1 25 ? -4.703 -10 -8.258 1 96.69 25 LEU B C 1
ATOM 735 O O . LEU B 1 25 ? -4.953 -11.164 -7.949 1 96.69 25 LEU B O 1
ATOM 739 N N . TYR B 1 26 ? -5.555 -9.281 -8.906 1 97 26 TYR B N 1
ATOM 740 C CA . TYR B 1 26 ? -6.906 -9.773 -9.156 1 97 26 TYR B CA 1
ATOM 741 C C . TYR B 1 26 ? -7.07 -10.227 -10.602 1 97 26 TYR B C 1
ATOM 743 O O . TYR B 1 26 ? -8.148 -10.656 -11 1 97 26 TYR B O 1
ATOM 751 N N . SER B 1 27 ? -6.09 -10.281 -11.414 1 96.06 27 SER B N 1
ATOM 752 C CA . SER B 1 27 ? -6.117 -10.695 -12.812 1 96.06 27 SER B CA 1
ATOM 753 C C . SER B 1 27 ? -5.227 -11.914 -13.039 1 96.06 27 SER B C 1
ATOM 755 O O . SER B 1 27 ? -4.441 -12.289 -12.164 1 96.06 27 SER B O 1
ATOM 757 N N . PRO B 1 28 ? -5.41 -12.562 -14.188 1 95.31 28 PRO B N 1
ATOM 758 C CA . PRO B 1 28 ? -4.559 -13.711 -14.508 1 95.31 28 PRO B CA 1
ATOM 759 C C . PRO B 1 28 ? -3.098 -13.328 -14.719 1 95.31 28 PRO B C 1
ATOM 761 O O . PRO B 1 28 ? -2.236 -14.203 -14.844 1 95.31 28 PRO B O 1
ATOM 764 N N . LEU B 1 29 ? -2.768 -12.047 -14.68 1 94.75 29 LEU B N 1
ATOM 765 C CA . LEU B 1 29 ? -1.387 -11.602 -14.82 1 94.75 29 LEU B CA 1
ATOM 766 C C . LEU B 1 29 ? -0.511 -12.18 -13.711 1 94.75 29 LEU B C 1
ATOM 768 O O . LEU B 1 29 ? 0.714 -12.234 -13.852 1 94.75 29 LEU B O 1
ATOM 772 N N . ARG B 1 30 ? -1.088 -12.555 -12.633 1 93.69 30 ARG B N 1
ATOM 773 C CA . ARG B 1 30 ? -0.333 -13.031 -11.484 1 93.69 30 ARG B CA 1
ATOM 774 C C . ARG B 1 30 ? 0.348 -14.359 -11.789 1 93.69 30 ARG B C 1
ATOM 776 O O . ARG B 1 30 ? 1.231 -14.797 -11.039 1 93.69 30 ARG B O 1
ATOM 783 N N . THR B 1 31 ? -0.078 -15.008 -12.781 1 92.38 31 THR B N 1
ATOM 784 C CA . THR B 1 31 ? 0.492 -16.312 -13.125 1 92.38 31 THR B CA 1
ATOM 785 C C . THR B 1 31 ? 1.635 -16.156 -14.125 1 92.38 31 THR B C 1
ATOM 787 O O . THR B 1 31 ? 2.332 -17.125 -14.43 1 92.38 31 THR B O 1
ATOM 790 N N . LEU B 1 32 ? 1.83 -14.945 -14.68 1 95.12 32 LEU B N 1
ATOM 791 C CA . LEU B 1 32 ? 2.912 -14.656 -15.617 1 95.12 32 LEU B CA 1
ATOM 792 C C . LEU B 1 32 ? 4.184 -14.266 -14.875 1 95.12 32 LEU B C 1
ATOM 794 O O . LEU B 1 32 ? 4.172 -13.336 -14.062 1 95.12 32 LEU B O 1
ATOM 798 N N . SER B 1 33 ? 5.301 -14.938 -15.156 1 95.25 33 SER B N 1
ATOM 799 C CA . SER B 1 33 ? 6.559 -14.727 -14.445 1 95.25 33 SER B CA 1
ATOM 800 C C . SER B 1 33 ? 7.043 -13.289 -14.594 1 95.25 33 SER B C 1
ATOM 802 O O . SER B 1 33 ? 7.559 -12.703 -13.641 1 95.25 33 SER B O 1
ATOM 804 N N . GLU B 1 34 ? 6.988 -12.727 -15.836 1 96.69 34 GLU B N 1
ATOM 805 C CA . GLU B 1 34 ? 7.41 -11.344 -16.062 1 96.69 34 GLU B CA 1
ATOM 806 C C . GLU B 1 34 ? 6.582 -10.367 -15.234 1 96.69 34 GLU B C 1
ATOM 808 O O . GLU B 1 34 ? 7.109 -9.375 -14.719 1 96.69 34 GLU B O 1
ATOM 813 N N . ALA B 1 35 ? 5.34 -10.609 -15.188 1 97 35 ALA B N 1
ATOM 814 C CA . ALA B 1 35 ? 4.457 -9.75 -14.406 1 97 35 ALA B CA 1
ATOM 815 C C . ALA B 1 35 ? 4.773 -9.836 -12.922 1 97 35 ALA B C 1
ATOM 817 O O . ALA B 1 35 ? 4.711 -8.836 -12.203 1 97 35 ALA B O 1
ATOM 818 N N . VAL B 1 36 ? 5.043 -11.008 -12.43 1 96.62 36 VAL B N 1
ATOM 819 C CA . VAL B 1 36 ? 5.438 -11.203 -11.039 1 96.62 36 VAL B CA 1
ATOM 820 C C . VAL B 1 36 ? 6.691 -10.383 -10.742 1 96.62 36 VAL B C 1
ATOM 822 O O . VAL B 1 36 ? 6.77 -9.719 -9.703 1 96.62 36 VAL B O 1
ATOM 825 N N . LEU B 1 37 ? 7.645 -10.43 -11.641 1 97.31 37 LEU B N 1
ATOM 826 C CA . LEU B 1 37 ? 8.883 -9.68 -11.477 1 97.31 37 LEU B CA 1
ATOM 827 C C . LEU B 1 37 ? 8.609 -8.188 -11.406 1 97.31 37 LEU B C 1
ATOM 829 O O . LEU B 1 37 ? 9.203 -7.477 -10.586 1 97.31 37 LEU B O 1
ATOM 833 N N . VAL B 1 38 ? 7.781 -7.676 -12.25 1 97.75 38 VAL B N 1
ATOM 834 C CA . VAL B 1 38 ? 7.414 -6.262 -12.242 1 97.75 38 VAL B CA 1
ATOM 835 C C . VAL B 1 38 ? 6.785 -5.898 -10.898 1 97.75 38 VAL B C 1
ATOM 837 O O . VAL B 1 38 ? 7.102 -4.859 -10.32 1 97.75 38 VAL B O 1
ATOM 840 N N . ALA B 1 39 ? 5.863 -6.734 -10.391 1 97.62 39 ALA B N 1
ATOM 841 C CA . ALA B 1 39 ? 5.23 -6.504 -9.102 1 97.62 39 ALA B CA 1
ATOM 842 C C . ALA B 1 39 ? 6.266 -6.461 -7.98 1 97.62 39 ALA B C 1
ATOM 844 O O . ALA B 1 39 ? 6.188 -5.617 -7.082 1 97.62 39 ALA B O 1
ATOM 845 N N . GLN B 1 40 ? 7.242 -7.32 -8.055 1 98 40 GLN B N 1
ATOM 846 C CA . GLN B 1 40 ? 8.234 -7.473 -6.996 1 98 40 GLN B CA 1
ATOM 847 C C . GLN B 1 40 ? 9.297 -6.379 -7.07 1 98 40 GLN B C 1
ATOM 849 O O . GLN B 1 40 ? 9.797 -5.918 -6.039 1 98 40 GLN B O 1
ATOM 854 N N . LEU B 1 41 ? 9.617 -5.875 -8.203 1 97.88 41 LEU B N 1
ATOM 855 C CA . LEU B 1 41 ? 10.773 -4.996 -8.344 1 97.88 41 LEU B CA 1
ATOM 856 C C . LEU B 1 41 ? 10.336 -3.547 -8.523 1 97.88 41 LEU B C 1
ATOM 858 O O . LEU B 1 41 ? 11.094 -2.623 -8.203 1 97.88 41 LEU B O 1
ATOM 862 N N . LEU B 1 42 ? 9.156 -3.41 -9.031 1 98.19 42 LEU B N 1
ATOM 863 C CA . LEU B 1 42 ? 8.734 -2.055 -9.367 1 98.19 42 LEU B CA 1
ATOM 864 C C . LEU B 1 42 ? 7.512 -1.648 -8.547 1 98.19 42 LEU B C 1
ATOM 866 O O . LEU B 1 42 ? 7.551 -0.658 -7.816 1 98.19 42 LEU B O 1
ATOM 870 N N . LEU B 1 43 ? 6.504 -2.438 -8.617 1 98.19 43 LEU B N 1
ATOM 871 C CA . LEU B 1 43 ? 5.238 -2.027 -8.016 1 98.19 43 LEU B CA 1
ATOM 872 C C . LEU B 1 43 ? 5.344 -1.997 -6.492 1 98.19 43 LEU B C 1
ATOM 874 O O . LEU B 1 43 ? 5.125 -0.954 -5.871 1 98.19 43 LEU B O 1
ATOM 878 N N . PHE B 1 44 ? 5.797 -3.07 -5.906 1 98.12 44 PHE B N 1
ATOM 879 C CA . PHE B 1 44 ? 5.812 -3.135 -4.453 1 98.12 44 PHE B CA 1
ATOM 880 C C . PHE B 1 44 ? 6.883 -2.217 -3.879 1 98.12 44 PHE B C 1
ATOM 882 O O . PHE B 1 44 ? 6.625 -1.459 -2.941 1 98.12 44 PHE B O 1
ATOM 889 N N . PRO B 1 45 ? 8.109 -2.172 -4.402 1 97.19 45 PRO B N 1
ATOM 890 C CA . PRO B 1 45 ? 9.117 -1.236 -3.895 1 97.19 45 PRO B CA 1
ATOM 891 C C . PRO B 1 45 ? 8.695 0.224 -4.051 1 97.19 45 PRO B C 1
ATOM 893 O O . PRO B 1 45 ? 8.961 1.045 -3.17 1 97.19 45 PRO B O 1
ATOM 896 N N . SER B 1 46 ? 8.031 0.533 -5.156 1 96.94 46 SER B N 1
ATOM 897 C CA . SER B 1 46 ? 7.539 1.894 -5.355 1 96.94 46 SER B CA 1
ATOM 898 C C . SER B 1 46 ? 6.504 2.268 -4.297 1 96.94 46 SER B C 1
ATOM 900 O O . SER B 1 46 ? 6.52 3.383 -3.775 1 96.94 46 SER B O 1
ATOM 902 N N . LEU B 1 47 ? 5.609 1.276 -4.008 1 97.81 47 LEU B N 1
ATOM 903 C CA . LEU B 1 47 ? 4.609 1.492 -2.967 1 97.81 47 LEU B CA 1
ATOM 904 C C . LEU B 1 47 ? 5.273 1.705 -1.612 1 97.81 47 LEU B C 1
ATOM 906 O O . LEU B 1 47 ? 4.922 2.633 -0.881 1 97.81 47 LEU B O 1
ATOM 910 N N . ALA B 1 48 ? 6.195 0.905 -1.3 1 96.75 48 ALA B N 1
ATOM 911 C CA . ALA B 1 48 ? 6.883 0.993 -0.016 1 96.75 48 ALA B CA 1
ATOM 912 C C . ALA B 1 48 ? 7.641 2.314 0.111 1 96.75 48 ALA B C 1
ATOM 914 O O . ALA B 1 48 ? 7.527 3.004 1.127 1 96.75 48 ALA B O 1
ATOM 915 N N . LEU B 1 49 ? 8.359 2.707 -0.903 1 96.12 49 LEU B N 1
ATOM 916 C CA . LEU B 1 49 ? 9.164 3.92 -0.883 1 96.12 49 LEU B CA 1
ATOM 917 C C . LEU B 1 49 ? 8.281 5.16 -0.822 1 96.12 49 LEU B C 1
ATOM 919 O O . LEU B 1 49 ? 8.547 6.078 -0.042 1 96.12 49 LEU B O 1
ATOM 923 N N . SER B 1 50 ? 7.242 5.191 -1.618 1 94.44 50 SER B N 1
ATOM 924 C CA . SER B 1 50 ? 6.355 6.348 -1.606 1 94.44 50 SER B CA 1
ATOM 925 C C . SER B 1 50 ? 5.594 6.445 -0.289 1 94.44 50 SER B C 1
ATOM 927 O O . SER B 1 50 ? 5.332 7.543 0.203 1 94.44 50 SER B O 1
ATOM 929 N N . GLY B 1 51 ? 5.25 5.305 0.249 1 93.31 51 GLY B N 1
ATOM 930 C CA . GLY B 1 51 ? 4.645 5.309 1.572 1 93.31 51 GLY B CA 1
ATOM 931 C C . GLY B 1 51 ? 5.539 5.918 2.635 1 93.31 51 GLY B C 1
ATOM 932 O O . GLY B 1 51 ? 5.094 6.746 3.43 1 93.31 51 GLY B O 1
ATOM 933 N N . VAL B 1 52 ? 6.746 5.559 2.705 1 92.56 52 VAL B N 1
ATOM 934 C CA . VAL B 1 52 ? 7.711 6.082 3.666 1 92.56 52 VAL B CA 1
ATOM 935 C C . VAL B 1 52 ? 7.91 7.582 3.436 1 92.56 52 VAL B C 1
ATOM 937 O O . VAL B 1 52 ? 8.008 8.352 4.391 1 92.56 52 VAL B O 1
ATOM 940 N N . LEU B 1 53 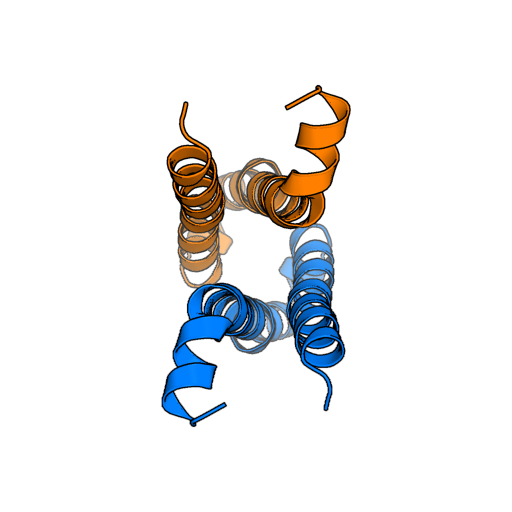? 7.949 7.953 2.217 1 90.19 53 LEU B N 1
ATOM 941 C CA . LEU B 1 53 ? 8.102 9.367 1.892 1 90.19 53 LEU B CA 1
ATOM 942 C C . LEU B 1 53 ? 6.91 10.172 2.398 1 90.19 53 LEU B C 1
ATOM 944 O O . LEU B 1 53 ? 7.074 11.297 2.873 1 90.19 53 LEU B O 1
ATOM 948 N N . LEU B 1 54 ? 5.711 9.586 2.346 1 90.56 54 LEU B N 1
ATOM 949 C CA . LEU B 1 54 ? 4.512 10.242 2.855 1 90.56 54 LEU B CA 1
ATOM 950 C C . LEU B 1 54 ? 4.527 10.297 4.379 1 90.56 54 LEU B C 1
ATOM 952 O O . LEU B 1 54 ? 4.043 11.258 4.977 1 90.56 54 LEU B O 1
ATOM 956 N N . TRP B 1 55 ? 5.004 9.25 4.945 1 86.62 55 TRP B N 1
ATOM 957 C CA . TRP B 1 55 ? 5.055 9.141 6.398 1 86.62 55 TRP B CA 1
ATOM 958 C C . TRP B 1 55 ? 6.086 10.102 6.98 1 86.62 55 TRP B C 1
ATOM 960 O O . TRP B 1 55 ? 5.805 10.812 7.949 1 86.62 55 TRP B O 1
ATOM 970 N N . LYS B 1 56 ? 7.277 10.25 6.371 1 86.94 56 LYS B N 1
ATOM 971 C CA . LYS B 1 56 ? 8.391 10.984 6.957 1 86.94 56 LYS B CA 1
ATOM 972 C C . LYS B 1 56 ? 8.641 12.297 6.215 1 86.94 56 LYS B C 1
ATOM 974 O O . LYS B 1 56 ? 9.609 13.008 6.5 1 86.94 56 LYS B O 1
ATOM 979 N N . GLY B 1 57 ? 7.836 12.531 5.281 1 77.31 57 GLY B N 1
ATOM 980 C CA . GLY B 1 57 ? 7.984 13.719 4.461 1 77.31 57 GLY B CA 1
ATOM 981 C C . GLY B 1 57 ? 8.32 14.961 5.262 1 77.31 57 GLY B C 1
ATOM 982 O O . GLY B 1 57 ? 9.328 15.625 5 1 77.31 57 GLY B O 1
ATOM 983 N N . PRO B 1 58 ? 7.469 15.266 6.215 1 74.56 58 PRO B N 1
ATOM 984 C CA . PRO B 1 58 ? 7.738 16.484 6.992 1 74.56 58 PRO B CA 1
ATOM 985 C C . PRO B 1 58 ? 9.117 16.469 7.648 1 74.56 58 PRO B C 1
ATOM 987 O O . PRO B 1 58 ? 9.789 17.5 7.711 1 74.56 58 PRO B O 1
ATOM 990 N N . ARG B 1 59 ? 9.617 15.312 7.984 1 80.06 59 ARG B N 1
ATOM 991 C CA . ARG B 1 59 ? 10.93 15.211 8.625 1 80.06 59 ARG B CA 1
ATOM 992 C C . ARG B 1 59 ? 12.047 15.375 7.602 1 80.06 59 ARG B C 1
ATOM 994 O O . ARG B 1 59 ? 13.055 16.031 7.879 1 80.06 59 ARG B O 1
ATOM 1001 N N . ILE B 1 60 ? 11.852 14.82 6.523 1 78.62 60 ILE B N 1
ATOM 1002 C CA . ILE B 1 60 ? 12.852 14.883 5.465 1 78.62 60 ILE B CA 1
ATOM 1003 C C . ILE B 1 60 ? 12.992 16.312 4.969 1 78.62 60 ILE B C 1
ATOM 1005 O O . ILE B 1 60 ? 14.109 16.797 4.734 1 78.62 60 ILE B O 1
ATOM 1009 N N . ARG B 1 61 ? 11.984 16.984 4.836 1 80.62 61 ARG B N 1
ATOM 1010 C CA . ARG B 1 61 ? 12.008 18.375 4.402 1 80.62 61 ARG B CA 1
ATOM 1011 C C . ARG B 1 61 ? 12.742 19.25 5.414 1 80.62 61 ARG B C 1
ATOM 1013 O O . ARG B 1 61 ? 13.477 20.156 5.035 1 80.62 61 ARG B O 1
ATOM 1020 N N . GLN B 1 62 ? 12.523 18.969 6.625 1 82.44 62 GLN B N 1
ATOM 1021 C CA . GLN B 1 62 ? 13.219 19.719 7.676 1 82.44 62 GLN B CA 1
ATOM 1022 C C . GLN B 1 62 ? 14.727 19.516 7.59 1 82.44 62 GLN B C 1
ATOM 1024 O O . GLN B 1 62 ? 15.5 20.438 7.809 1 82.44 62 GLN B O 1
ATOM 1029 N N . TRP B 1 63 ? 14.961 18.297 7.242 1 81.69 63 TRP B N 1
ATOM 1030 C CA . TRP B 1 63 ? 16.375 17.984 7.117 1 81.69 63 TRP B CA 1
ATOM 1031 C C . TRP B 1 63 ? 17 18.75 5.957 1 81.69 63 TRP B C 1
ATOM 1033 O O . T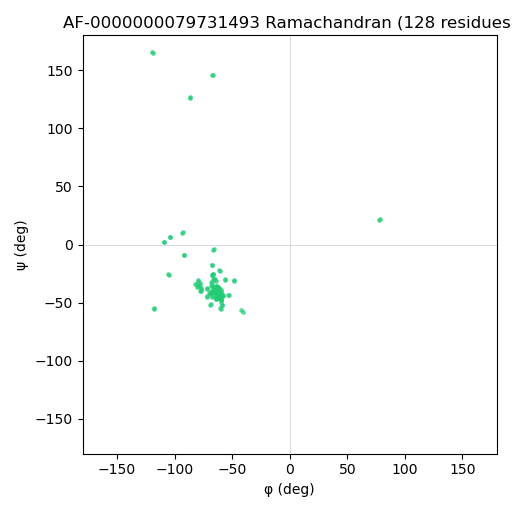RP B 1 63 ? 18.172 19.141 6.023 1 81.69 63 TRP B O 1
ATOM 1043 N N . PHE B 1 64 ? 16.25 19.016 5.027 1 81.12 64 PHE B N 1
ATOM 1044 C CA . PHE B 1 64 ? 16.766 19.734 3.871 1 81.12 64 PHE B CA 1
ATOM 1045 C C . PHE B 1 64 ? 16.547 21.234 4.035 1 81.12 64 PHE B C 1
ATOM 1047 O O . PHE B 1 64 ? 16.969 22.031 3.195 1 81.12 64 PHE B O 1
ATOM 1054 N N . GLY B 1 65 ? 16.188 21.625 5.086 1 69.56 65 GLY B N 1
ATOM 1055 C CA . GLY B 1 65 ? 16.125 23.031 5.418 1 69.56 65 GLY B CA 1
ATOM 1056 C C . GLY B 1 65 ? 14.898 23.719 4.844 1 69.56 65 GLY B C 1
ATOM 1057 O O . GLY B 1 65 ? 14.906 24.938 4.629 1 69.56 65 GLY B O 1
ATOM 1058 N N . GLU B 1 66 ? 13.836 23.078 4.512 1 61.19 66 GLU B N 1
ATOM 1059 C CA . GLU B 1 66 ? 12.625 23.734 4.035 1 61.19 66 GLU B CA 1
ATOM 1060 C C . GLU B 1 66 ? 11.625 23.938 5.168 1 61.19 66 GLU B C 1
ATOM 1062 O O . GLU B 1 66 ? 11.609 23.172 6.133 1 61.19 66 GLU B O 1
#

Nearest PDB structures (foldseek):
  6b8n-assembly2_C  TM=3.750E-01  e=7.744E+00  Homo sapiens
  6b8n-assembly2_C  TM=3.747E-01  e=6.901E+00  Homo sapiens

Foldseek 3Di:
DDPVVVLVVLVVQQVVLVVVLVCCVVDPVVVPPVSVVCCVPPSVVSNVVSVVCNVCVVVVVVVVPD/DDPVVVLVVLVVQLVVLVVVLVCCVVDPVVVPPVSVVCCVPPSVVSNVVSVVCNVCVVVVVVVVPD

pLDDT: mean 89.34, std 10.92, range [55.66, 98.25]

Sequence (132 aa):
MSQLWRRSTHRLLHLLPAVALGVFLYSPLRTLSEAVLVAQLLLFPSLALSGVLLWKGPRIRQWFGEMSQLWRRSTHRLLHLLPAVALGVFLYSPLRTLSEAVLVAQLLLFPSLALSGVLLWKGPRIRQWFGE